Protein AF-A0A428NM45-F1 (afdb_monomer)

pLDDT: mean 71.07, std 20.26, range [36.53, 96.38]

Nearest PDB structures (foldseek):
  7xe0-assembly1_I  TM=2.766E-01  e=4.856E+00  Triticum monococcum

InterPro domains:
  IPR046529 Domain of unknown function DUF6594 [PF20237] (12-110)

Secondary structure (DSSP, 8-state):
----------SHHHHHHHHHH-TTTTS-SS---HHHHHHHHHHHHHHHHHHHHHHHHHHHHHHT---HHHHHHTT-HHHHHHHTT-TTSHHHHHHHHHHHHHHHHHHHHHHHHHHHHTTTTTTTS----S---HHHHHHHHHHS-------S----

Organism: NCBI:txid1325734

Sequence (156 aa):
MDTENGRDGTGFPALAKRIAINPDYEAFIFRKFDRLSARNLLHLESRLTYLEWKLDQADAQASNAQDNETLRSLRTWEAFEENAKDATRTEYTRMKIAEEIRETLKDYRLAEKRLDESNHRDLVAVRRPADTDLLSRFLQDCWIFKVQFTQAASPT

Mean predicted aligned error: 15.87 Å

Structure (mmCIF, N/CA/C/O backbone):
data_AF-A0A428NM45-F1
#
_entry.id   AF-A0A428NM45-F1
#
loop_
_atom_site.group_PDB
_atom_site.id
_atom_site.type_symbol
_atom_site.label_atom_id
_atom_site.label_alt_id
_atom_site.label_comp_id
_atom_site.label_asym_id
_atom_site.label_entity_id
_atom_site.label_seq_id
_atom_site.pdbx_PDB_ins_code
_atom_site.Cartn_x
_atom_site.Cartn_y
_atom_site.Cartn_z
_atom_site.occupancy
_atom_site.B_iso_or_equiv
_atom_site.auth_seq_id
_atom_site.auth_comp_id
_atom_site.auth_asym_id
_atom_site.auth_atom_id
_atom_site.pdbx_PDB_model_num
ATOM 1 N N . MET A 1 1 ? 59.566 16.649 -18.531 1.00 42.41 1 MET A N 1
ATOM 2 C CA . MET A 1 1 ? 58.511 17.171 -17.636 1.00 42.41 1 MET A CA 1
ATOM 3 C C . MET A 1 1 ? 57.235 16.799 -18.343 1.00 42.41 1 MET A C 1
ATOM 5 O O . MET A 1 1 ? 56.734 17.598 -19.116 1.00 42.41 1 MET A O 1
ATOM 9 N N . ASP A 1 2 ? 56.811 15.552 -18.172 1.00 38.81 2 ASP A N 1
ATOM 10 C CA . ASP A 1 2 ? 55.642 15.014 -18.855 1.00 38.81 2 ASP A CA 1
ATOM 11 C C . ASP A 1 2 ? 54.704 14.486 -17.785 1.00 38.81 2 ASP A C 1
ATOM 13 O O . ASP A 1 2 ? 55.086 13.752 -16.873 1.00 38.81 2 ASP A O 1
ATOM 17 N N . THR A 1 3 ? 53.514 15.048 -17.859 1.00 45.41 3 THR A N 1
ATOM 18 C CA . THR A 1 3 ? 52.465 15.113 -16.861 1.00 45.41 3 THR A CA 1
ATOM 19 C C . THR A 1 3 ? 51.890 13.743 -16.535 1.00 45.41 3 THR A C 1
ATOM 21 O O . THR A 1 3 ? 51.670 12.919 -17.419 1.00 45.41 3 THR A O 1
ATOM 24 N N . GLU A 1 4 ? 51.636 13.553 -15.242 1.00 42.91 4 GLU A N 1
ATOM 25 C CA . GLU A 1 4 ? 50.765 12.564 -14.609 1.00 42.91 4 GLU A CA 1
ATOM 26 C C . GLU A 1 4 ? 49.848 11.792 -15.573 1.00 42.91 4 GLU A C 1
ATOM 28 O O . GLU A 1 4 ? 48.823 12.290 -16.039 1.00 42.91 4 GLU A O 1
ATOM 33 N N . ASN A 1 5 ? 50.186 10.522 -15.805 1.00 43.16 5 ASN A N 1
ATOM 34 C CA . ASN A 1 5 ? 49.302 9.536 -16.417 1.00 43.16 5 ASN A CA 1
ATOM 35 C C . ASN A 1 5 ? 48.226 9.121 -15.392 1.00 43.16 5 ASN A C 1
ATOM 37 O O . ASN A 1 5 ? 48.291 8.065 -14.754 1.00 43.16 5 ASN A O 1
ATOM 41 N N . GLY A 1 6 ? 47.287 10.030 -15.136 1.00 43.50 6 GLY A N 1
ATOM 42 C CA . GLY A 1 6 ? 46.196 9.858 -14.188 1.00 43.50 6 GLY A CA 1
ATOM 43 C C . GLY A 1 6 ? 45.110 8.941 -14.741 1.00 43.50 6 GLY A C 1
ATOM 44 O O . GLY A 1 6 ? 44.164 9.429 -15.338 1.00 43.50 6 GLY A O 1
ATOM 45 N N . ARG A 1 7 ? 45.247 7.628 -14.503 1.00 51.06 7 ARG A N 1
ATOM 46 C CA . ARG A 1 7 ? 44.179 6.600 -14.508 1.00 51.06 7 ARG A CA 1
ATOM 47 C C . ARG A 1 7 ? 43.004 6.909 -15.447 1.00 51.06 7 ARG A C 1
ATOM 49 O O . ARG A 1 7 ? 41.942 7.343 -14.996 1.00 51.06 7 ARG A O 1
ATOM 56 N N . ASP A 1 8 ? 43.182 6.609 -16.730 1.00 52.69 8 ASP A N 1
ATOM 57 C CA . ASP A 1 8 ? 42.090 6.621 -17.699 1.00 52.69 8 ASP A CA 1
ATOM 58 C C . ASP A 1 8 ? 40.915 5.779 -17.184 1.00 52.69 8 ASP A C 1
ATOM 60 O O . ASP A 1 8 ? 41.037 4.593 -16.863 1.00 52.69 8 ASP A O 1
ATOM 64 N N . GLY A 1 9 ? 39.784 6.464 -17.018 1.00 58.28 9 GLY A N 1
ATOM 65 C CA . GLY A 1 9 ? 38.624 6.003 -16.275 1.00 58.28 9 GLY A CA 1
ATOM 66 C C . GLY A 1 9 ? 38.107 4.642 -16.735 1.00 58.28 9 GLY A C 1
ATOM 67 O O . GLY A 1 9 ? 37.776 4.429 -17.900 1.00 58.28 9 GLY A O 1
ATOM 68 N N . THR A 1 10 ? 37.952 3.739 -15.774 1.00 61.50 10 THR A N 1
ATOM 69 C CA . THR A 1 10 ? 37.249 2.466 -15.938 1.00 61.50 10 THR A CA 1
ATOM 70 C C . THR A 1 10 ? 35.994 2.464 -15.060 1.00 61.50 10 THR A C 1
ATOM 72 O O . THR A 1 10 ? 35.882 3.229 -14.100 1.00 61.50 10 THR A O 1
ATOM 75 N N . GLY A 1 11 ? 35.005 1.640 -15.409 1.00 66.50 11 GLY A N 1
ATOM 76 C CA . GLY A 1 11 ? 33.749 1.527 -14.660 1.00 66.50 11 GLY A CA 1
ATOM 77 C C . GLY A 1 11 ? 32.700 2.598 -14.991 1.00 66.50 11 GLY A C 1
ATOM 78 O O . GLY A 1 11 ? 32.741 3.249 -16.038 1.00 66.50 11 GLY A O 1
ATOM 79 N N . PHE A 1 12 ? 31.722 2.750 -14.094 1.00 62.25 12 PHE A N 1
ATOM 80 C CA . PHE A 1 12 ? 30.535 3.589 -14.308 1.00 62.25 12 PHE A CA 1
ATOM 81 C C . PHE A 1 12 ? 30.828 5.057 -14.684 1.00 62.25 12 PHE A C 1
ATOM 83 O O . PHE A 1 12 ? 30.154 5.550 -15.588 1.00 62.25 12 PHE A O 1
ATOM 90 N N . PRO A 1 13 ? 31.827 5.760 -14.102 1.00 77.69 13 PRO A N 1
ATOM 91 C CA . PRO A 1 13 ? 32.098 7.160 -14.450 1.00 77.69 13 PRO A CA 1
ATOM 92 C C . PRO A 1 13 ? 32.554 7.365 -15.903 1.00 77.69 13 PRO A C 1
ATOM 94 O O . PRO A 1 13 ? 32.124 8.307 -16.568 1.00 77.69 13 PRO A O 1
ATOM 97 N N . ALA A 1 14 ? 33.388 6.465 -16.431 1.00 72.31 14 ALA A N 1
ATOM 98 C CA . ALA A 1 14 ? 33.853 6.540 -17.815 1.00 72.31 14 ALA A CA 1
ATOM 99 C C . ALA A 1 14 ? 32.749 6.186 -18.819 1.00 72.31 14 ALA A C 1
ATOM 101 O O . ALA A 1 14 ? 32.638 6.817 -19.871 1.00 72.31 14 ALA A O 1
ATOM 102 N N . LEU A 1 15 ? 31.894 5.218 -18.475 1.00 67.38 15 LEU A N 1
ATOM 103 C CA . LEU A 1 15 ? 30.720 4.870 -19.273 1.00 67.38 15 LEU A CA 1
ATOM 104 C C . LEU A 1 15 ? 29.700 6.020 -19.306 1.00 67.38 15 LEU A C 1
ATOM 106 O O . LEU A 1 15 ? 29.235 6.377 -20.385 1.00 67.38 15 LEU A O 1
ATOM 110 N N . ALA A 1 16 ? 29.415 6.651 -18.162 1.00 72.19 16 ALA A N 1
ATOM 111 C CA . ALA A 1 16 ? 28.518 7.805 -18.073 1.00 72.19 16 ALA A CA 1
ATOM 112 C C . ALA A 1 16 ? 29.015 8.983 -18.926 1.00 72.19 16 ALA A C 1
ATOM 114 O O . ALA A 1 16 ? 28.245 9.561 -19.691 1.00 72.19 16 ALA A O 1
ATOM 115 N N . LYS A 1 17 ? 30.322 9.280 -18.873 1.00 73.62 17 LYS A N 1
ATOM 116 C CA . LYS A 1 17 ? 30.950 10.300 -19.726 1.00 73.62 17 LYS A CA 1
ATOM 117 C C . LYS A 1 17 ? 30.784 9.981 -21.217 1.00 73.62 17 LYS A C 1
ATOM 119 O O . LYS A 1 17 ? 30.507 10.881 -21.998 1.00 73.62 17 LYS A O 1
ATOM 124 N N . ARG A 1 18 ? 30.909 8.712 -21.625 1.00 65.44 18 ARG A N 1
ATOM 125 C CA . ARG A 1 18 ? 30.710 8.293 -23.028 1.00 65.44 18 ARG A CA 1
ATOM 126 C C . ARG A 1 18 ? 29.255 8.399 -23.489 1.00 65.44 18 ARG A C 1
ATOM 128 O O . ARG A 1 18 ? 29.039 8.776 -24.637 1.00 65.44 18 ARG A O 1
ATOM 135 N N . ILE A 1 19 ? 28.292 8.106 -22.613 1.00 65.81 19 ILE A N 1
ATOM 136 C CA . ILE A 1 19 ? 26.854 8.277 -22.885 1.00 65.81 19 ILE A CA 1
ATOM 137 C C . ILE A 1 19 ? 26.514 9.766 -23.048 1.00 65.81 19 ILE A C 1
ATOM 139 O O . ILE A 1 19 ? 25.798 10.130 -23.970 1.00 65.81 19 ILE A O 1
ATOM 143 N N . ALA A 1 20 ? 27.082 10.638 -22.209 1.00 69.12 20 ALA A N 1
ATOM 144 C CA . ALA A 1 20 ? 26.811 12.077 -22.238 1.00 69.12 20 ALA A CA 1
ATOM 145 C C . ALA A 1 20 ? 27.402 12.823 -23.456 1.00 69.12 20 ALA A C 1
ATOM 147 O O . ALA A 1 20 ? 26.916 13.895 -23.800 1.00 69.12 20 ALA A O 1
ATOM 148 N N . ILE A 1 21 ? 28.454 12.292 -24.096 1.00 65.31 21 ILE A N 1
ATOM 149 C CA . ILE A 1 21 ? 29.163 12.957 -25.213 1.00 65.31 21 ILE A CA 1
ATOM 150 C C . ILE A 1 21 ? 28.428 12.821 -26.558 1.00 65.31 21 ILE A C 1
ATOM 152 O O . ILE A 1 21 ? 28.657 13.622 -27.458 1.00 65.31 21 ILE A O 1
ATOM 156 N N . ASN A 1 22 ? 27.541 11.839 -26.707 1.00 54.66 22 ASN A N 1
ATOM 157 C CA . ASN A 1 22 ? 26.812 11.595 -27.951 1.00 54.66 22 ASN A CA 1
ATOM 158 C C . ASN A 1 22 ? 25.302 11.616 -27.663 1.00 54.66 22 ASN A C 1
ATOM 160 O O . ASN A 1 22 ? 24.751 10.586 -27.269 1.00 54.66 22 ASN A O 1
ATOM 164 N N . PRO A 1 23 ? 24.633 12.769 -27.839 1.00 52.12 23 PRO A N 1
ATOM 165 C CA . PRO A 1 23 ? 23.200 12.907 -27.570 1.00 52.12 23 PRO A CA 1
ATOM 166 C C . PRO A 1 23 ? 22.315 12.027 -28.471 1.00 52.12 23 PRO A C 1
ATOM 168 O O . PRO A 1 23 ? 21.175 11.762 -28.111 1.00 52.12 23 PRO A O 1
ATOM 171 N N . ASP A 1 24 ? 22.855 11.489 -29.571 1.00 54.00 24 ASP A N 1
ATOM 172 C CA . ASP A 1 24 ? 22.133 10.612 -30.504 1.00 54.00 24 ASP A CA 1
ATOM 173 C C . ASP A 1 24 ? 22.056 9.132 -30.054 1.00 54.00 24 ASP A C 1
ATOM 175 O O . ASP A 1 24 ? 21.473 8.298 -30.749 1.00 54.00 24 ASP A O 1
ATOM 179 N N . TYR A 1 25 ? 22.576 8.770 -28.868 1.00 46.50 25 TYR A N 1
ATOM 180 C CA . TYR A 1 25 ? 22.287 7.472 -28.225 1.00 46.50 25 TYR A CA 1
ATOM 181 C C . TYR A 1 25 ? 20.926 7.460 -27.505 1.00 46.50 25 TYR A C 1
ATOM 183 O O . TYR A 1 25 ? 20.787 6.888 -26.423 1.00 46.50 25 TYR A O 1
ATOM 191 N N . GLU A 1 26 ? 19.879 7.998 -28.134 1.00 47.09 26 GLU A N 1
ATOM 192 C CA . GLU A 1 26 ? 18.501 7.625 -27.780 1.00 47.09 26 GLU A CA 1
ATOM 193 C C . GLU A 1 26 ? 18.253 6.112 -27.981 1.00 47.09 26 GLU A C 1
ATOM 195 O O . GLU A 1 26 ? 17.310 5.540 -27.438 1.00 47.09 26 GLU A O 1
ATOM 200 N N . ALA A 1 27 ? 19.141 5.414 -28.700 1.00 47.91 27 ALA A N 1
ATOM 201 C CA . ALA A 1 27 ? 19.151 3.962 -28.830 1.00 47.91 27 ALA A CA 1
ATOM 202 C C . ALA A 1 27 ? 19.738 3.265 -27.581 1.00 47.91 27 ALA A C 1
ATOM 204 O O . ALA A 1 27 ? 20.865 2.773 -27.580 1.00 47.91 27 ALA A O 1
ATOM 205 N N . PHE A 1 28 ? 18.941 3.234 -26.511 1.00 53.34 28 PHE A N 1
ATOM 206 C CA . PHE A 1 28 ? 18.814 2.144 -25.533 1.00 53.34 28 PHE A CA 1
ATOM 207 C C . PHE A 1 28 ? 20.037 1.212 -25.347 1.00 53.34 28 PHE A C 1
ATOM 209 O O . PHE A 1 28 ? 20.050 0.075 -25.814 1.00 53.34 28 PHE A O 1
ATOM 216 N N . ILE A 1 29 ? 21.018 1.622 -24.531 1.00 51.56 29 ILE A N 1
ATOM 217 C CA . ILE A 1 29 ? 21.977 0.675 -23.907 1.00 51.56 29 ILE A CA 1
ATOM 218 C C . ILE A 1 29 ? 21.290 -0.130 -22.780 1.00 51.56 29 ILE A C 1
ATOM 220 O O . ILE A 1 29 ? 21.833 -1.091 -22.234 1.00 51.56 29 ILE A O 1
ATOM 224 N N . PHE A 1 30 ? 20.057 0.227 -22.427 1.00 54.62 30 PHE A N 1
ATOM 225 C CA . PHE A 1 30 ? 19.271 -0.505 -21.450 1.00 54.62 30 PHE A CA 1
ATOM 226 C C . PHE A 1 30 ? 18.515 -1.636 -22.138 1.00 54.62 30 PHE A C 1
ATOM 228 O O . PHE A 1 30 ? 17.630 -1.410 -22.960 1.00 54.62 30 PHE A O 1
ATOM 235 N N . ARG A 1 31 ? 18.854 -2.876 -21.772 1.00 58.25 31 ARG A N 1
ATOM 236 C CA . ARG A 1 31 ? 18.063 -4.056 -22.124 1.00 58.25 31 ARG A CA 1
ATOM 237 C C . ARG A 1 31 ? 16.606 -3.811 -21.722 1.00 58.25 31 ARG A C 1
ATOM 239 O O . ARG A 1 31 ? 16.329 -3.576 -20.547 1.00 58.25 31 ARG A O 1
ATOM 246 N N . LYS A 1 32 ? 15.684 -3.917 -22.682 1.00 60.41 32 LYS A N 1
ATOM 247 C CA . LYS A 1 32 ? 14.239 -3.948 -22.429 1.00 60.41 32 LYS A CA 1
ATOM 248 C C . LYS A 1 32 ? 13.959 -5.247 -21.666 1.00 60.41 32 LYS A C 1
ATOM 250 O O . LYS A 1 32 ? 13.928 -6.340 -22.230 1.00 60.41 32 LYS A O 1
ATOM 255 N N . PHE A 1 33 ? 13.947 -5.183 -20.337 1.00 70.31 33 PHE A N 1
ATOM 256 C CA . PHE A 1 33 ? 13.759 -6.355 -19.484 1.00 70.31 33 PHE A CA 1
ATOM 257 C C . PHE A 1 33 ? 12.277 -6.764 -19.439 1.00 70.31 33 PHE A C 1
ATOM 259 O O . PHE A 1 33 ? 11.743 -6.976 -18.360 1.00 70.31 33 PHE A O 1
ATOM 266 N N . ASP A 1 34 ? 11.613 -6.906 -20.590 1.00 71.69 34 ASP A N 1
ATOM 267 C CA . ASP A 1 34 ? 10.150 -7.044 -20.712 1.00 71.69 34 ASP A CA 1
ATOM 268 C C . ASP A 1 34 ? 9.556 -8.092 -19.778 1.00 71.69 34 ASP A C 1
ATOM 270 O O . ASP A 1 34 ? 8.632 -7.822 -19.014 1.00 71.69 34 ASP A O 1
ATOM 274 N N . ARG A 1 35 ? 10.161 -9.282 -19.760 1.00 74.94 35 ARG A N 1
ATOM 275 C CA . ARG A 1 35 ? 9.747 -10.367 -18.867 1.00 74.94 35 ARG A CA 1
ATOM 276 C C . ARG A 1 35 ? 9.893 -10.004 -17.384 1.00 74.94 35 ARG A C 1
ATOM 278 O O . ARG A 1 35 ? 9.060 -10.418 -16.582 1.00 74.94 35 ARG A O 1
ATOM 285 N N . LEU A 1 36 ? 10.952 -9.290 -16.996 1.00 79.25 36 LEU A N 1
ATOM 286 C CA . LEU A 1 36 ? 11.134 -8.859 -15.604 1.00 79.25 36 LEU A CA 1
ATOM 287 C C . LEU A 1 36 ? 10.207 -7.695 -15.259 1.00 79.25 36 LEU A C 1
ATOM 289 O O . LEU A 1 36 ? 9.682 -7.683 -14.154 1.00 79.25 36 LEU A O 1
ATOM 293 N N . SER A 1 37 ? 9.969 -6.769 -16.185 1.00 78.31 37 SER A N 1
ATOM 294 C CA . SER A 1 37 ? 9.033 -5.660 -16.003 1.00 78.31 37 SER A CA 1
ATOM 295 C C . SER A 1 37 ? 7.601 -6.166 -15.825 1.00 78.31 37 SER A C 1
ATOM 297 O O . SER A 1 37 ? 6.939 -5.775 -14.870 1.00 78.31 37 SER A O 1
ATOM 299 N N . ALA A 1 38 ? 7.156 -7.114 -16.658 1.00 78.19 38 ALA A N 1
ATOM 300 C CA . ALA A 1 38 ? 5.861 -7.776 -16.500 1.00 78.19 38 ALA A CA 1
ATOM 301 C C . ALA A 1 38 ? 5.768 -8.538 -15.169 1.00 78.19 38 ALA A C 1
ATOM 303 O O . ALA A 1 38 ? 4.780 -8.428 -14.452 1.00 78.19 38 ALA A O 1
ATOM 304 N N . ARG A 1 39 ? 6.826 -9.266 -14.781 1.00 82.75 39 ARG A N 1
ATOM 305 C CA . ARG A 1 39 ? 6.868 -9.944 -13.476 1.00 82.75 39 ARG A CA 1
ATOM 306 C C . ARG A 1 39 ? 6.816 -8.956 -12.308 1.00 82.75 39 ARG A C 1
ATOM 308 O O . ARG A 1 39 ? 6.181 -9.250 -11.304 1.00 82.75 39 ARG A O 1
ATOM 315 N N . ASN A 1 40 ? 7.483 -7.811 -12.427 1.00 85.62 40 ASN A N 1
ATOM 316 C CA . ASN A 1 40 ? 7.435 -6.753 -11.426 1.00 85.62 40 ASN A CA 1
ATOM 317 C C . ASN A 1 40 ? 6.020 -6.178 -11.297 1.00 85.62 40 ASN A C 1
ATOM 319 O O . ASN A 1 40 ? 5.553 -5.991 -10.181 1.00 85.62 40 ASN A O 1
ATOM 323 N N . LEU A 1 41 ? 5.328 -5.966 -12.420 1.00 87.62 41 LEU A N 1
ATOM 324 C CA . LEU A 1 41 ? 3.935 -5.521 -12.428 1.00 87.62 41 LEU A CA 1
ATOM 325 C C . LEU A 1 41 ? 3.030 -6.513 -11.680 1.00 87.62 41 LEU A C 1
ATOM 327 O O . LEU A 1 41 ? 2.350 -6.117 -10.743 1.00 87.62 41 LEU 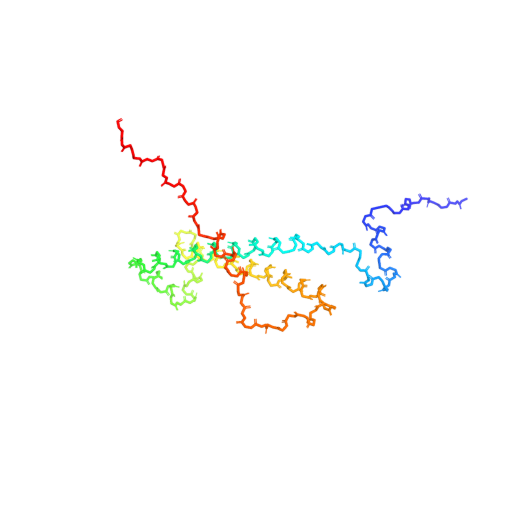A O 1
ATOM 331 N N . LEU A 1 42 ? 3.112 -7.806 -12.010 1.00 83.88 42 LEU A N 1
ATOM 332 C CA . LEU A 1 42 ? 2.327 -8.856 -11.346 1.00 83.88 42 LEU A CA 1
ATOM 333 C C . LEU A 1 42 ? 2.596 -8.928 -9.835 1.00 83.88 42 LEU A C 1
ATOM 335 O O . LEU A 1 42 ? 1.685 -9.161 -9.043 1.00 83.88 42 LEU A O 1
ATOM 339 N N . HIS A 1 43 ? 3.845 -8.714 -9.416 1.00 87.94 43 HIS A N 1
ATOM 340 C CA . HIS A 1 43 ? 4.192 -8.656 -7.994 1.00 87.94 43 HIS A CA 1
ATOM 341 C C . HIS A 1 43 ? 3.585 -7.439 -7.298 1.00 87.94 43 HIS A C 1
ATOM 343 O O . HIS A 1 43 ? 3.118 -7.558 -6.167 1.00 87.94 43 HIS A O 1
ATOM 349 N N . LEU A 1 44 ? 3.584 -6.279 -7.961 1.00 87.62 44 LEU A N 1
ATOM 350 C CA . LEU A 1 44 ? 2.954 -5.066 -7.444 1.00 87.62 44 LEU A CA 1
ATOM 351 C C . LEU A 1 44 ? 1.434 -5.233 -7.349 1.00 87.62 44 LEU A C 1
ATOM 353 O O . LEU A 1 44 ? 0.871 -4.891 -6.315 1.00 87.62 44 LEU A O 1
ATOM 357 N N . GLU A 1 45 ? 0.788 -5.833 -8.350 1.00 88.12 45 GLU A N 1
ATOM 358 C CA . GLU A 1 45 ? -0.648 -6.152 -8.324 1.00 88.12 45 GLU A CA 1
ATOM 359 C C . GLU A 1 45 ? -0.983 -7.118 -7.188 1.00 88.12 45 GLU A C 1
ATOM 361 O O . GLU A 1 45 ? -1.828 -6.816 -6.351 1.00 88.12 45 GLU A O 1
ATOM 366 N N . SER A 1 46 ? -0.250 -8.230 -7.072 1.00 89.81 46 SER A N 1
ATOM 367 C CA . SER A 1 46 ? -0.427 -9.172 -5.962 1.00 89.81 46 SER A CA 1
ATOM 368 C C . SER A 1 46 ? -0.246 -8.509 -4.600 1.00 89.81 46 SER A C 1
ATOM 370 O O . SER A 1 46 ? -0.945 -8.870 -3.650 1.00 89.81 46 SER A O 1
ATOM 372 N N . ARG A 1 47 ? 0.700 -7.573 -4.478 1.00 92.44 47 ARG A N 1
ATOM 373 C CA . ARG A 1 47 ? 0.916 -6.831 -3.237 1.00 92.44 47 ARG A CA 1
ATOM 374 C C . ARG A 1 47 ? -0.240 -5.876 -2.954 1.00 92.44 47 ARG A C 1
ATOM 376 O O . ARG A 1 47 ? -0.676 -5.825 -1.809 1.00 92.44 47 ARG A O 1
ATOM 383 N N . LEU A 1 48 ? -0.732 -5.151 -3.959 1.00 91.69 48 LEU A N 1
ATOM 384 C CA . LEU A 1 48 ? -1.884 -4.258 -3.821 1.00 91.69 48 LEU A CA 1
ATOM 385 C C . LEU A 1 48 ? -3.117 -5.032 -3.365 1.00 91.69 48 LEU A C 1
ATOM 387 O O . LEU A 1 48 ? -3.668 -4.687 -2.329 1.00 91.69 48 LEU A O 1
ATOM 391 N N . THR A 1 49 ? -3.457 -6.140 -4.025 1.00 91.69 49 THR A N 1
ATOM 392 C CA . THR A 1 49 ? -4.594 -6.991 -3.635 1.00 91.69 49 THR A CA 1
ATOM 393 C C . THR A 1 49 ? -4.472 -7.502 -2.198 1.00 91.69 49 THR A C 1
ATOM 395 O O . THR A 1 49 ? -5.448 -7.538 -1.452 1.00 91.69 49 THR A O 1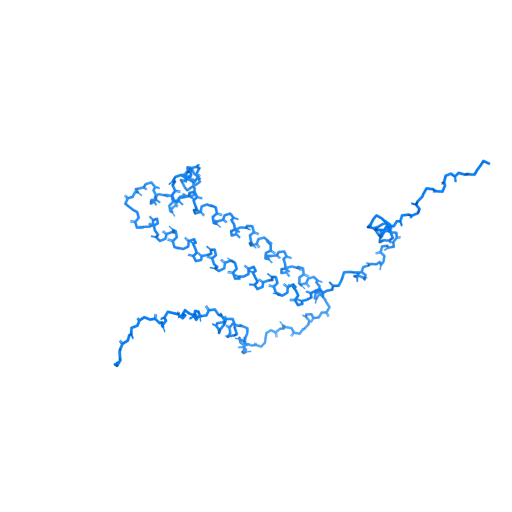
ATOM 398 N N . TYR A 1 50 ? -3.265 -7.886 -1.771 1.00 92.19 50 TYR A N 1
ATOM 399 C CA . TYR A 1 50 ? -3.033 -8.306 -0.389 1.00 92.19 50 TYR A CA 1
ATOM 400 C C . TYR A 1 50 ? -3.220 -7.157 0.615 1.00 92.19 50 TYR A C 1
ATOM 402 O O . TYR A 1 50 ? -3.816 -7.356 1.675 1.00 92.19 50 TYR A O 1
ATOM 410 N N . LEU A 1 51 ? -2.709 -5.963 0.303 1.00 91.94 51 LEU A N 1
ATOM 411 C CA . LEU A 1 51 ? -2.851 -4.788 1.162 1.00 91.94 51 LEU A CA 1
ATOM 412 C C . LEU A 1 51 ? -4.301 -4.292 1.222 1.00 91.94 51 LEU A C 1
ATOM 414 O O . LEU A 1 51 ? -4.751 -3.931 2.305 1.00 91.94 51 LEU A O 1
ATOM 418 N N . GLU A 1 52 ? -5.024 -4.327 0.103 1.00 90.44 52 GLU A N 1
ATOM 419 C CA . GLU A 1 52 ? -6.461 -4.041 0.019 1.00 90.44 52 GLU A CA 1
ATOM 420 C C . GLU A 1 52 ? -7.245 -4.974 0.939 1.00 90.44 52 GLU A C 1
ATOM 422 O O . GLU A 1 52 ? -7.903 -4.506 1.862 1.00 90.44 52 GLU A O 1
ATOM 427 N N . TRP A 1 53 ? -7.064 -6.292 0.795 1.00 93.88 53 TRP A N 1
ATOM 428 C CA . TRP A 1 53 ? -7.692 -7.267 1.689 1.00 93.88 53 TRP A CA 1
ATOM 429 C C . TRP A 1 53 ? -7.371 -6.991 3.164 1.00 93.88 53 TRP A C 1
ATOM 431 O O . TRP A 1 53 ? -8.244 -7.068 4.027 1.00 93.88 53 TRP A O 1
ATOM 441 N N . LYS A 1 54 ? -6.115 -6.654 3.476 1.00 92.44 54 LYS A N 1
ATOM 442 C CA . LYS A 1 54 ? -5.695 -6.362 4.850 1.00 92.44 54 LYS A CA 1
ATOM 443 C C . LYS A 1 54 ? -6.367 -5.097 5.396 1.00 92.44 54 LYS A C 1
ATOM 445 O O . LYS A 1 54 ? -6.725 -5.074 6.574 1.00 92.44 54 LYS A O 1
ATOM 450 N N . LEU A 1 55 ? -6.523 -4.065 4.567 1.00 92.12 55 LEU A N 1
ATOM 451 C CA . LEU A 1 55 ? -7.223 -2.837 4.935 1.00 92.12 55 LEU A CA 1
ATOM 452 C C . LEU A 1 55 ? -8.714 -3.109 5.155 1.00 92.12 55 LEU A C 1
ATOM 454 O O . LEU A 1 55 ? -9.234 -2.729 6.199 1.00 92.12 55 LEU A O 1
ATOM 458 N N . ASP A 1 56 ? -9.355 -3.863 4.261 1.00 90.81 56 ASP A N 1
ATOM 459 C CA . ASP A 1 56 ? -10.768 -4.246 4.377 1.00 90.81 56 ASP A CA 1
ATOM 460 C C . ASP A 1 56 ? -11.048 -5.008 5.679 1.00 90.81 56 ASP A C 1
ATOM 462 O O . ASP A 1 56 ? -12.040 -4.756 6.365 1.00 90.81 56 ASP A O 1
ATOM 466 N N . GLN A 1 57 ? -10.155 -5.925 6.068 1.00 90.88 57 GLN A N 1
ATOM 467 C CA . GLN A 1 57 ? -10.266 -6.637 7.344 1.00 90.88 57 GLN A CA 1
ATOM 468 C C . GLN A 1 57 ? -10.151 -5.689 8.542 1.00 90.88 57 GLN A C 1
ATOM 470 O O . GLN A 1 57 ? -10.915 -5.811 9.501 1.00 90.88 57 GLN A O 1
ATOM 475 N N . ALA A 1 58 ? -9.214 -4.739 8.501 1.00 88.81 58 ALA A N 1
ATOM 476 C CA . ALA A 1 58 ? -9.038 -3.763 9.572 1.00 88.81 58 ALA A CA 1
ATOM 477 C C . ALA A 1 58 ? -10.234 -2.796 9.672 1.00 88.81 58 ALA A C 1
ATOM 479 O O . ALA A 1 58 ? -10.665 -2.458 10.776 1.00 88.81 58 ALA A O 1
ATOM 480 N N . ASP A 1 59 ? -10.812 -2.404 8.539 1.00 89.50 59 ASP A N 1
ATOM 481 C CA . ASP A 1 59 ? -12.016 -1.574 8.467 1.00 89.50 59 ASP A CA 1
ATOM 482 C C . ASP A 1 59 ? -13.246 -2.323 9.000 1.00 89.50 59 ASP A C 1
ATOM 484 O O . ASP A 1 59 ? -14.021 -1.771 9.785 1.00 89.50 59 ASP A O 1
ATOM 488 N N . ALA A 1 60 ? -13.393 -3.607 8.661 1.00 89.19 60 ALA A N 1
ATOM 489 C CA . ALA A 1 60 ? -14.453 -4.457 9.197 1.00 89.19 60 ALA A CA 1
ATOM 490 C C . ALA A 1 60 ? -14.334 -4.633 10.721 1.00 89.19 60 ALA A C 1
ATOM 492 O O . ALA A 1 60 ? -15.336 -4.587 11.437 1.00 89.19 60 ALA A O 1
ATOM 493 N N . GLN A 1 61 ? -13.115 -4.798 11.242 1.00 88.12 61 GLN A N 1
ATOM 494 C CA . GLN A 1 61 ? -12.868 -4.854 12.685 1.00 88.12 61 GLN A CA 1
ATOM 495 C C . GLN A 1 61 ? -13.242 -3.539 13.375 1.00 88.12 61 GLN A C 1
ATOM 497 O O . GLN A 1 61 ? -13.948 -3.563 14.383 1.00 88.12 61 GLN A O 1
ATOM 502 N N . ALA A 1 62 ? -12.837 -2.401 12.808 1.00 87.19 62 ALA A N 1
ATOM 503 C CA . ALA A 1 62 ? -13.183 -1.082 13.329 1.00 87.19 62 ALA A CA 1
ATOM 504 C C . ALA A 1 62 ? -14.699 -0.821 13.294 1.00 87.19 62 ALA A C 1
ATOM 506 O O . ALA A 1 62 ? -15.244 -0.251 14.235 1.00 87.19 62 ALA A O 1
ATOM 507 N N . SER A 1 63 ? -15.410 -1.287 12.262 1.00 85.69 63 SER A N 1
ATOM 508 C CA . SER A 1 63 ? -16.872 -1.146 12.176 1.00 85.69 63 SER A CA 1
ATOM 509 C C . SER A 1 63 ? -17.619 -1.945 13.245 1.00 85.69 63 SER A C 1
ATOM 511 O O . SER A 1 63 ? -18.747 -1.592 13.586 1.00 85.69 63 SER A O 1
ATOM 513 N N . ASN A 1 64 ? -17.019 -3.021 13.755 1.00 87.38 64 ASN A N 1
ATOM 514 C CA . ASN A 1 64 ? -17.580 -3.826 14.838 1.00 87.38 64 ASN A CA 1
ATOM 515 C C . ASN A 1 64 ? -17.174 -3.313 16.230 1.00 87.38 64 ASN A C 1
ATOM 517 O O . ASN A 1 64 ? -17.623 -3.861 17.239 1.00 87.38 64 ASN A O 1
ATOM 521 N N . ALA A 1 65 ? -16.327 -2.281 16.309 1.00 85.12 65 ALA A N 1
ATOM 522 C CA . ALA A 1 65 ? -15.929 -1.693 17.576 1.00 85.12 65 ALA A CA 1
ATOM 523 C C . ALA A 1 65 ? -17.109 -0.950 18.221 1.00 85.12 65 ALA A C 1
ATOM 525 O O . ALA A 1 65 ? -17.864 -0.236 17.563 1.00 85.12 65 ALA A O 1
ATOM 526 N N . GLN A 1 66 ? -17.243 -1.086 19.541 1.00 84.31 66 GLN A N 1
ATOM 527 C CA . GLN A 1 66 ? -18.207 -0.306 20.328 1.00 84.31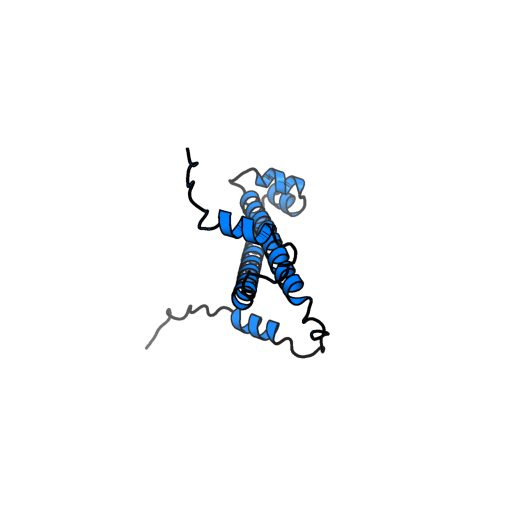 66 GLN A CA 1
ATOM 528 C C . GLN A 1 66 ? -17.688 1.102 20.671 1.00 84.31 66 GLN A C 1
ATOM 530 O O . GLN A 1 66 ? -18.419 1.903 21.251 1.00 84.31 66 GLN A O 1
ATOM 535 N N . ASP A 1 67 ? -16.431 1.405 20.334 1.00 88.69 67 ASP A N 1
ATOM 536 C CA . ASP A 1 67 ? -15.814 2.701 20.598 1.00 88.69 67 ASP A CA 1
ATOM 537 C C . ASP A 1 67 ? -16.322 3.765 19.615 1.00 88.69 67 ASP A C 1
ATOM 539 O O . ASP A 1 67 ? -16.069 3.704 18.410 1.00 88.69 67 ASP A O 1
ATOM 543 N N . ASN A 1 68 ? -17.015 4.775 20.147 1.00 87.50 68 ASN A N 1
ATOM 544 C CA . ASN A 1 68 ? -17.533 5.898 19.368 1.00 87.50 68 ASN A CA 1
ATOM 545 C C . ASN A 1 68 ? -16.427 6.660 18.633 1.00 87.50 68 ASN A C 1
ATOM 547 O O . ASN A 1 68 ? 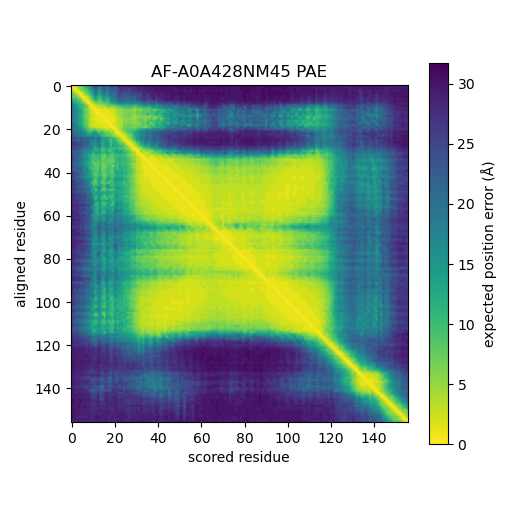-16.672 7.175 17.542 1.00 87.50 68 ASN A O 1
ATOM 551 N N . GLU A 1 69 ? -15.222 6.735 19.201 1.00 88.12 69 GLU A N 1
ATOM 552 C CA . GLU A 1 69 ? -14.123 7.466 18.576 1.00 88.12 69 GLU A CA 1
ATOM 553 C C . GLU A 1 69 ? -13.547 6.688 17.380 1.00 88.12 69 GLU A C 1
ATOM 555 O O . GLU A 1 69 ? -13.268 7.280 16.336 1.00 88.12 69 GLU A O 1
ATOM 560 N N . THR A 1 70 ? -13.496 5.356 17.454 1.00 87.19 70 THR A N 1
ATOM 561 C CA . THR A 1 70 ? -13.189 4.507 16.292 1.00 87.19 70 THR A CA 1
ATOM 562 C C . THR A 1 70 ? -14.290 4.536 15.232 1.00 87.19 70 THR A C 1
ATOM 564 O O . THR A 1 70 ? -14.013 4.601 14.035 1.00 87.19 70 THR A O 1
ATOM 567 N N . LEU A 1 71 ? -15.562 4.595 15.626 1.00 87.12 71 LEU A N 1
ATOM 568 C CA . LEU A 1 71 ? -16.652 4.772 14.660 1.00 87.12 71 LEU A CA 1
ATOM 569 C C . LEU A 1 71 ? -16.618 6.149 13.979 1.00 87.12 71 LEU A C 1
ATOM 571 O O . LEU A 1 71 ? -17.004 6.283 12.814 1.00 87.12 71 LEU A O 1
ATOM 575 N N . ARG A 1 72 ? -16.141 7.179 14.683 1.00 89.62 72 ARG A N 1
ATOM 576 C CA . ARG A 1 72 ? -15.919 8.517 14.125 1.00 89.62 72 ARG A CA 1
ATOM 577 C C . ARG A 1 72 ? -14.746 8.523 13.146 1.00 89.62 72 ARG A C 1
ATOM 579 O O . ARG A 1 72 ? -14.875 9.098 12.064 1.00 89.62 72 ARG A O 1
ATOM 586 N N . SER A 1 73 ? -13.648 7.844 13.479 1.00 89.69 73 SER A N 1
ATOM 587 C CA . SER A 1 73 ? -12.472 7.715 12.609 1.00 89.69 73 SER A CA 1
ATOM 588 C C . SER A 1 73 ? -12.776 6.978 11.295 1.00 89.69 73 SER A C 1
ATOM 590 O O . SER A 1 73 ? -12.128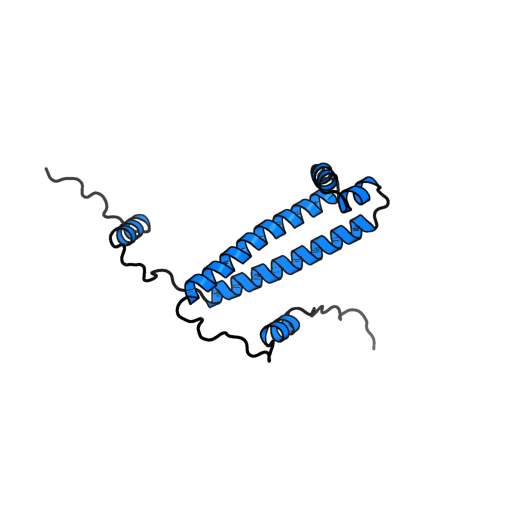 7.228 10.286 1.00 89.69 73 SER A O 1
ATOM 592 N N . LEU A 1 74 ? -13.816 6.138 11.246 1.00 87.31 74 LEU A N 1
ATOM 593 C CA . LEU A 1 74 ? -14.300 5.534 9.994 1.00 87.31 74 LEU A CA 1
ATOM 594 C C . LEU A 1 74 ? -14.947 6.530 9.022 1.00 87.31 74 LEU A C 1
ATOM 596 O O . LEU A 1 74 ? -15.005 6.261 7.825 1.00 87.31 74 LEU A O 1
ATOM 600 N N . ARG A 1 75 ? -15.482 7.649 9.519 1.00 87.19 75 ARG A N 1
ATOM 601 C CA . ARG A 1 75 ? -16.304 8.583 8.725 1.00 87.19 75 ARG A CA 1
ATOM 602 C C . ARG A 1 75 ? -15.615 9.913 8.461 1.00 87.19 75 ARG A C 1
ATOM 604 O O . ARG A 1 75 ? -15.983 10.609 7.518 1.00 87.19 75 ARG A O 1
ATOM 611 N N . THR A 1 76 ? -14.653 10.286 9.300 1.00 92.00 76 THR A N 1
ATOM 612 C CA . THR A 1 76 ? -14.011 11.598 9.254 1.00 92.00 76 THR A CA 1
ATOM 613 C C . THR A 1 76 ? -12.499 11.451 9.187 1.00 92.00 76 THR A C 1
ATOM 615 O O . THR A 1 76 ? -11.881 10.931 10.113 1.00 92.00 76 THR A O 1
ATOM 618 N N . TRP A 1 77 ? -11.905 11.977 8.111 1.00 88.38 77 TRP A N 1
ATOM 619 C CA . TRP A 1 77 ? -10.459 11.928 7.884 1.00 88.38 77 TRP A CA 1
ATOM 620 C C . TRP A 1 77 ? -9.654 12.599 9.003 1.00 88.38 77 TRP A C 1
ATOM 622 O O . TRP A 1 77 ? -8.677 12.033 9.469 1.00 88.38 77 TRP A O 1
ATOM 632 N N . GLU A 1 78 ? -10.086 13.766 9.485 1.00 93.19 78 GLU A N 1
ATOM 633 C CA . GLU A 1 78 ? -9.393 14.488 10.565 1.00 93.19 78 GLU A CA 1
ATOM 634 C C . GLU A 1 78 ? -9.312 13.649 11.853 1.00 93.19 78 GLU A C 1
ATOM 636 O O . GLU A 1 78 ? -8.268 13.584 12.494 1.00 93.19 78 GLU A O 1
ATOM 641 N N . ALA A 1 79 ? -10.398 12.951 12.206 1.00 90.38 79 ALA A N 1
ATOM 642 C CA . ALA A 1 79 ? -10.419 12.048 13.357 1.00 90.38 79 ALA A CA 1
ATOM 643 C C . ALA A 1 79 ? -9.553 10.805 13.110 1.00 90.38 79 ALA A C 1
ATOM 645 O O . ALA A 1 79 ? -8.867 10.338 14.012 1.00 90.38 79 ALA A O 1
ATOM 646 N N . PHE A 1 80 ? -9.554 10.279 11.884 1.00 92.00 80 PHE A N 1
ATOM 647 C CA . PHE A 1 80 ? -8.681 9.176 11.496 1.00 92.00 80 PHE A CA 1
ATOM 648 C C . PHE A 1 80 ? -7.201 9.532 11.626 1.00 92.00 80 PHE A C 1
ATOM 650 O O . PHE A 1 80 ? -6.454 8.781 12.244 1.00 92.00 80 PHE A O 1
ATOM 657 N N . GLU A 1 81 ? -6.792 10.684 11.101 1.00 93.62 81 GLU A N 1
ATOM 658 C CA . GLU A 1 81 ? -5.413 11.164 11.161 1.00 93.62 81 GLU A CA 1
ATOM 659 C C . GLU A 1 81 ? -4.964 11.434 12.601 1.00 93.62 81 GLU A C 1
ATOM 661 O O . GLU A 1 81 ? -3.866 11.032 12.984 1.00 93.62 81 GLU A O 1
ATOM 666 N N . GLU A 1 82 ? -5.812 12.059 13.421 1.00 93.25 82 GLU A N 1
ATOM 667 C CA . GLU A 1 82 ? -5.493 12.316 14.827 1.00 93.25 82 GLU A CA 1
ATOM 668 C C . GLU A 1 82 ? -5.343 11.008 15.614 1.00 93.25 82 GLU A C 1
ATOM 670 O O . GLU A 1 82 ? -4.343 10.798 16.301 1.00 93.25 82 GLU A O 1
ATOM 675 N N . ASN A 1 83 ? -6.288 10.081 15.449 1.00 91.12 83 ASN A N 1
ATOM 676 C CA . ASN A 1 83 ? -6.276 8.796 16.148 1.00 91.12 83 ASN A CA 1
ATOM 677 C C . ASN A 1 83 ? -5.162 7.868 15.653 1.00 91.12 83 ASN A C 1
ATOM 679 O O . ASN A 1 83 ? -4.662 7.045 16.418 1.00 91.12 83 ASN A O 1
ATOM 683 N N . ALA A 1 84 ? -4.737 8.020 14.398 1.00 92.94 84 ALA A N 1
ATOM 684 C CA . ALA A 1 84 ? -3.617 7.290 13.824 1.00 92.94 84 ALA A CA 1
ATOM 685 C C . ALA A 1 84 ? -2.250 7.755 14.338 1.00 92.94 84 ALA A C 1
ATOM 687 O O . ALA A 1 84 ? -1.259 7.106 14.028 1.00 92.94 84 ALA A O 1
ATOM 688 N N . LYS A 1 85 ? -2.152 8.835 15.124 1.00 93.00 85 LYS A N 1
ATOM 689 C CA . LYS A 1 85 ? -0.895 9.205 15.802 1.00 93.00 85 LYS A CA 1
ATOM 690 C C . LYS A 1 85 ? -0.584 8.285 16.981 1.00 93.00 85 LYS A C 1
ATOM 692 O O . LYS A 1 85 ? 0.581 8.132 17.348 1.00 93.00 85 LYS A O 1
ATOM 697 N N . ASP A 1 86 ? -1.605 7.663 17.564 1.00 92.31 86 ASP A N 1
ATOM 698 C CA . ASP A 1 86 ? -1.455 6.748 18.688 1.00 92.31 86 ASP A CA 1
ATOM 699 C C . ASP A 1 86 ? -1.210 5.315 18.199 1.00 92.31 86 ASP A C 1
ATOM 701 O O . ASP A 1 86 ? -2.105 4.646 17.684 1.00 92.31 86 ASP A O 1
ATOM 705 N N . ALA A 1 87 ? 0.011 4.820 18.418 1.00 90.81 87 ALA A N 1
ATOM 706 C CA . ALA A 1 87 ? 0.439 3.484 18.009 1.00 90.81 87 ALA A CA 1
ATOM 707 C C . ALA A 1 87 ? -0.351 2.332 18.654 1.00 90.81 87 ALA A C 1
ATOM 709 O O . ALA A 1 87 ? -0.281 1.202 18.170 1.00 90.81 87 ALA A O 1
ATOM 710 N N . THR A 1 88 ? -1.081 2.595 19.740 1.00 88.94 88 THR A N 1
ATOM 711 C CA . THR A 1 88 ? -1.908 1.589 20.416 1.00 88.94 88 THR A CA 1
ATOM 712 C C . THR A 1 88 ? -3.268 1.395 19.750 1.00 88.94 88 THR A C 1
ATOM 714 O O . THR A 1 88 ? -3.913 0.366 19.960 1.00 88.94 88 THR A O 1
ATOM 717 N N . ARG A 1 89 ? -3.701 2.355 18.925 1.00 87.81 89 ARG A N 1
ATOM 718 C CA . ARG A 1 89 ? -5.011 2.332 18.277 1.00 87.81 89 ARG A CA 1
ATOM 719 C C . ARG A 1 89 ? -4.984 1.585 16.950 1.00 87.81 89 ARG A C 1
ATOM 721 O O . ARG A 1 89 ? -3.975 1.508 16.247 1.00 87.81 89 ARG A O 1
ATOM 728 N N . THR A 1 90 ? -6.141 1.050 16.572 1.00 86.75 90 THR A N 1
ATOM 729 C CA . THR A 1 90 ? -6.314 0.328 15.301 1.00 86.75 90 THR A CA 1
ATOM 730 C C . THR A 1 90 ? -6.066 1.229 14.087 1.00 86.75 90 THR A C 1
ATOM 732 O O . THR A 1 90 ? -5.541 0.789 13.063 1.00 86.75 90 THR A O 1
ATOM 735 N N . GLU A 1 91 ? -6.362 2.516 14.240 1.00 91.75 91 GLU A N 1
ATOM 736 C CA . GLU A 1 91 ? -6.216 3.589 13.269 1.00 91.75 91 GLU A CA 1
ATOM 737 C C . GLU A 1 91 ? -4.763 3.773 12.831 1.00 91.75 91 GLU A C 1
ATOM 739 O O . GLU A 1 91 ? -4.513 3.974 11.646 1.00 91.75 91 GLU A O 1
ATOM 744 N N . TYR A 1 92 ? -3.797 3.590 13.737 1.00 93.12 92 TYR A N 1
ATOM 745 C CA . TYR A 1 92 ? -2.373 3.629 13.397 1.00 93.12 92 TYR A CA 1
ATOM 746 C C . TYR A 1 92 ? -1.998 2.536 12.393 1.00 93.12 92 TYR A C 1
ATOM 748 O O . TYR A 1 92 ? -1.293 2.775 11.412 1.00 93.12 92 TYR A O 1
ATOM 756 N N . THR A 1 93 ? -2.504 1.319 12.607 1.00 91.19 93 THR A N 1
ATOM 757 C CA . THR A 1 93 ? -2.240 0.193 11.702 1.00 91.19 93 THR A CA 1
ATOM 758 C C . THR A 1 93 ? -2.918 0.406 10.350 1.00 91.19 93 THR A C 1
ATOM 760 O O . THR A 1 93 ? -2.302 0.159 9.313 1.00 91.19 93 THR A O 1
ATOM 763 N N . ARG A 1 94 ? -4.157 0.914 10.347 1.00 92.31 94 ARG A N 1
ATOM 764 C CA . ARG A 1 94 ? -4.903 1.251 9.124 1.00 92.31 94 ARG A CA 1
ATOM 765 C C . ARG A 1 94 ? -4.191 2.335 8.312 1.00 92.31 94 ARG A C 1
ATOM 767 O O . ARG A 1 94 ? -4.035 2.177 7.105 1.00 92.31 94 ARG A O 1
ATOM 774 N N . MET A 1 95 ? -3.689 3.380 8.973 1.00 95.06 95 MET A N 1
ATOM 775 C CA . MET A 1 95 ? -2.932 4.452 8.325 1.00 95.06 95 MET A CA 1
ATOM 776 C C . MET A 1 95 ? -1.659 3.919 7.667 1.00 95.06 95 MET A C 1
ATOM 778 O O . MET A 1 95 ? -1.416 4.198 6.497 1.00 95.06 95 MET A O 1
ATOM 782 N N . LYS A 1 96 ? -0.893 3.069 8.362 1.00 95.31 96 LYS A N 1
ATOM 783 C CA . LYS A 1 96 ? 0.295 2.435 7.770 1.00 95.31 96 LYS A CA 1
ATOM 784 C C . LYS A 1 96 ? -0.023 1.626 6.518 1.00 95.31 96 LYS A C 1
ATOM 786 O O . LYS A 1 96 ? 0.703 1.717 5.535 1.00 95.31 96 LYS A O 1
ATOM 791 N N . ILE A 1 97 ? -1.102 0.844 6.538 1.00 94.00 97 ILE A N 1
ATOM 792 C CA . ILE A 1 97 ? -1.521 0.070 5.362 1.00 94.00 97 ILE A CA 1
ATOM 793 C C . ILE A 1 97 ? -1.896 1.018 4.215 1.00 94.00 97 ILE A C 1
ATOM 795 O O . ILE A 1 97 ? -1.467 0.798 3.086 1.00 94.00 97 ILE A O 1
ATOM 799 N N . ALA A 1 98 ? -2.635 2.096 4.495 1.00 93.38 98 ALA A N 1
ATOM 800 C CA . ALA A 1 98 ? -3.000 3.095 3.492 1.00 93.38 98 ALA A CA 1
ATOM 801 C C . ALA A 1 98 ? -1.770 3.798 2.883 1.00 93.38 98 ALA A C 1
ATOM 803 O O . ALA A 1 98 ? -1.713 4.010 1.670 1.00 93.38 98 ALA A O 1
ATOM 804 N N . GLU A 1 99 ? -0.758 4.113 3.694 1.00 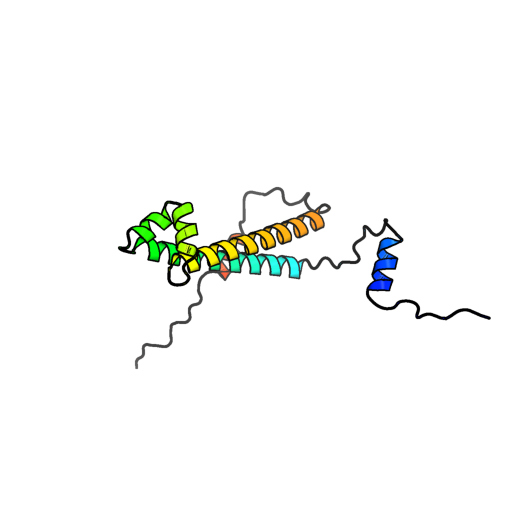95.56 99 GLU A N 1
ATOM 805 C CA . GLU A 1 99 ? 0.523 4.649 3.222 1.00 95.56 99 GLU A CA 1
ATOM 806 C C . GLU A 1 99 ? 1.278 3.636 2.353 1.00 95.56 99 GLU A C 1
ATOM 808 O O . GLU A 1 99 ? 1.743 3.981 1.266 1.00 95.56 99 GLU A O 1
ATOM 813 N N . GLU A 1 100 ? 1.346 2.370 2.770 1.00 95.94 100 GLU A N 1
ATOM 814 C CA . GLU A 1 100 ? 1.966 1.306 1.975 1.00 95.94 100 GLU A CA 1
ATOM 815 C C . GLU A 1 100 ? 1.255 1.093 0.630 1.00 95.94 100 GLU A C 1
ATOM 817 O O . GLU A 1 100 ? 1.924 0.911 -0.393 1.00 95.94 100 GLU A O 1
ATOM 822 N N . ILE A 1 101 ? -0.081 1.152 0.601 1.00 93.75 101 ILE A N 1
ATOM 823 C CA . ILE A 1 101 ? -0.872 1.116 -0.638 1.00 93.75 101 ILE A CA 1
ATOM 824 C C . ILE A 1 101 ? -0.511 2.312 -1.514 1.00 93.75 101 ILE A C 1
ATOM 826 O O . ILE A 1 101 ? -0.252 2.143 -2.704 1.00 93.75 101 ILE A O 1
ATOM 830 N N . ARG A 1 102 ? -0.447 3.518 -0.938 1.00 95.44 102 ARG A N 1
ATOM 831 C CA . ARG A 1 102 ? -0.106 4.740 -1.674 1.00 95.44 102 ARG A CA 1
ATOM 832 C C . ARG A 1 102 ? 1.271 4.642 -2.324 1.00 95.44 102 ARG A C 1
ATOM 834 O O . ARG A 1 102 ? 1.397 5.002 -3.493 1.00 95.44 102 ARG A O 1
ATOM 841 N N . GLU A 1 103 ? 2.286 4.169 -1.605 1.00 96.38 103 GLU A N 1
ATOM 842 C CA . GLU A 1 103 ? 3.625 3.988 -2.177 1.00 96.38 103 GLU A CA 1
ATOM 843 C C . GLU A 1 103 ? 3.644 2.876 -3.235 1.00 96.38 103 GLU A C 1
ATOM 845 O O . GLU A 1 103 ? 4.151 3.087 -4.336 1.00 96.38 103 GLU A O 1
ATOM 850 N N . THR A 1 104 ? 2.989 1.741 -2.977 1.00 91.88 104 THR A N 1
ATOM 851 C CA . THR A 1 104 ? 2.915 0.634 -3.949 1.00 91.88 104 THR A CA 1
ATOM 852 C C . THR A 1 104 ? 2.179 1.052 -5.232 1.00 91.88 104 THR A C 1
ATOM 854 O O . THR A 1 104 ? 2.595 0.686 -6.329 1.00 91.88 104 THR A O 1
ATOM 857 N N . LEU A 1 105 ? 1.132 1.880 -5.131 1.00 92.06 105 LEU A N 1
ATOM 858 C CA . LEU A 1 105 ? 0.421 2.448 -6.282 1.00 92.06 105 LEU A CA 1
ATOM 859 C C . LEU A 1 105 ? 1.291 3.411 -7.094 1.00 92.06 105 LEU A C 1
ATOM 861 O O . LEU A 1 105 ? 1.167 3.455 -8.320 1.00 92.06 105 LEU A O 1
ATOM 865 N N . LYS A 1 106 ? 2.161 4.196 -6.447 1.00 94.38 106 LYS A N 1
ATOM 866 C CA . LYS A 1 106 ? 3.121 5.042 -7.174 1.00 94.38 106 LYS A CA 1
ATOM 867 C C . LYS A 1 106 ? 4.095 4.182 -7.969 1.00 94.38 106 LYS A C 1
ATOM 869 O O . LYS A 1 106 ? 4.303 4.456 -9.151 1.00 94.38 106 LYS A O 1
ATOM 874 N N . ASP A 1 107 ? 4.638 3.139 -7.347 1.00 91.88 107 ASP A N 1
ATOM 875 C CA . ASP A 1 107 ? 5.551 2.203 -8.005 1.00 91.88 107 ASP A CA 1
ATOM 876 C C . ASP A 1 107 ? 4.868 1.474 -9.166 1.00 91.88 107 ASP A C 1
ATOM 878 O O . ASP A 1 107 ? 5.457 1.347 -10.241 1.00 91.88 107 ASP A O 1
ATOM 882 N N . TYR A 1 108 ? 3.608 1.068 -8.984 1.00 89.19 108 TYR A N 1
ATOM 883 C CA . TYR A 1 108 ? 2.779 0.463 -10.027 1.00 89.19 108 TYR A CA 1
ATOM 884 C C . TYR A 1 108 ? 2.598 1.395 -11.226 1.00 89.19 108 TYR A C 1
ATOM 886 O O . TYR A 1 108 ? 2.979 1.036 -12.339 1.00 89.19 108 TYR A O 1
ATOM 894 N N . ARG A 1 109 ? 2.120 2.628 -11.002 1.00 88.44 109 ARG A N 1
ATOM 895 C CA . ARG A 1 109 ? 1.924 3.624 -12.075 1.00 88.44 109 ARG A CA 1
ATOM 896 C C . ARG A 1 109 ? 3.223 3.947 -12.806 1.00 88.44 109 ARG A C 1
ATOM 898 O O . ARG A 1 109 ? 3.235 4.157 -14.017 1.00 88.44 109 ARG A O 1
ATOM 905 N N . LEU A 1 110 ? 4.338 3.998 -12.080 1.00 88.81 110 LEU A N 1
ATOM 906 C CA . LEU A 1 110 ? 5.647 4.242 -12.671 1.00 88.81 110 LEU A CA 1
ATOM 907 C C . LEU A 1 110 ? 6.133 3.045 -13.502 1.00 88.81 110 LEU A C 1
ATOM 909 O O . LEU A 1 110 ? 6.733 3.239 -14.559 1.00 88.81 110 LEU A O 1
ATOM 913 N N . ALA A 1 111 ? 5.892 1.817 -13.041 1.00 84.75 111 ALA A N 1
ATOM 914 C CA . ALA A 1 111 ? 6.204 0.603 -13.788 1.00 84.75 111 ALA A CA 1
ATOM 915 C C . ALA A 1 111 ? 5.356 0.487 -15.065 1.00 84.75 111 ALA A C 1
ATOM 917 O O . ALA A 1 111 ? 5.901 0.188 -16.126 1.00 84.75 111 ALA A O 1
ATOM 918 N N . GLU A 1 112 ? 4.062 0.793 -14.977 1.00 81.88 112 GLU A N 1
ATOM 919 C CA . GLU A 1 112 ? 3.132 0.841 -16.107 1.00 81.88 112 GLU A CA 1
ATOM 920 C C . GLU A 1 112 ? 3.581 1.864 -17.161 1.00 81.88 112 GLU A C 1
ATOM 922 O O . GLU A 1 112 ? 3.764 1.518 -18.327 1.00 81.88 112 GLU A O 1
ATOM 927 N N . LYS A 1 113 ? 3.873 3.104 -16.749 1.00 82.56 113 LYS A N 1
ATOM 928 C CA . LYS A 1 113 ? 4.340 4.158 -17.662 1.00 82.56 113 LYS A CA 1
ATOM 929 C C . LYS A 1 113 ? 5.628 3.774 -18.400 1.00 82.56 113 LYS A C 1
ATOM 931 O O . LYS A 1 113 ? 5.752 4.019 -19.596 1.00 82.56 113 LYS A O 1
ATOM 936 N N . ARG A 1 114 ? 6.579 3.137 -17.709 1.00 73.69 114 ARG A N 1
ATOM 937 C CA . ARG A 1 114 ? 7.829 2.654 -18.327 1.00 73.69 114 ARG A CA 1
ATOM 938 C C . ARG A 1 114 ? 7.580 1.582 -19.385 1.00 73.69 114 ARG A C 1
ATOM 940 O O . ARG A 1 114 ? 8.324 1.514 -20.361 1.00 73.69 114 ARG A O 1
ATOM 947 N N . LEU A 1 115 ? 6.564 0.740 -19.189 1.00 69.19 115 LEU A N 1
ATOM 948 C CA . LEU A 1 115 ? 6.161 -0.240 -20.191 1.00 69.19 115 LEU A CA 1
ATOM 949 C C . LEU A 1 115 ? 5.570 0.458 -21.420 1.00 69.19 115 LEU A C 1
ATOM 951 O O . LEU A 1 115 ? 5.983 0.129 -22.527 1.00 69.19 115 LEU A O 1
ATOM 955 N N . ASP A 1 116 ? 4.704 1.455 -21.241 1.00 64.44 116 ASP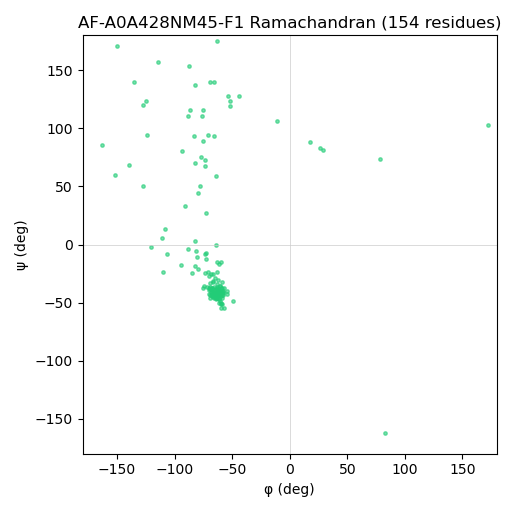 A N 1
ATOM 956 C CA . ASP A 1 116 ? 4.069 2.189 -22.347 1.00 64.44 116 ASP A CA 1
ATOM 957 C C . ASP A 1 116 ? 5.075 3.004 -23.187 1.00 64.44 116 ASP A C 1
ATOM 959 O O . ASP A 1 116 ? 5.128 2.879 -24.411 1.00 64.44 116 ASP A O 1
ATOM 963 N N . GLU A 1 117 ? 5.985 3.741 -22.538 1.00 61.84 117 GLU A N 1
ATOM 964 C CA . GLU A 1 117 ? 7.057 4.498 -23.211 1.00 61.84 117 GLU A CA 1
ATOM 965 C C . GLU A 1 117 ? 7.988 3.586 -24.024 1.00 61.84 117 GLU A C 1
ATOM 967 O O . GLU A 1 117 ? 8.420 3.927 -25.126 1.00 61.84 117 GLU A O 1
ATOM 972 N N . SER A 1 118 ? 8.249 2.378 -23.519 1.00 56.84 118 SER A N 1
ATOM 973 C CA . SER A 1 118 ? 9.038 1.371 -24.231 1.00 56.84 118 SER A CA 1
ATOM 974 C C . SER A 1 118 ? 8.296 0.727 -25.413 1.00 56.84 118 SER A C 1
ATOM 976 O O . SER A 1 118 ? 8.917 0.026 -26.218 1.00 56.84 118 SER A O 1
ATOM 978 N N . ASN A 1 119 ? 6.980 0.940 -25.522 1.00 52.66 119 ASN A N 1
ATOM 979 C CA . ASN A 1 119 ? 6.093 0.330 -26.512 1.00 52.66 119 ASN A CA 1
ATOM 980 C C . ASN A 1 119 ? 5.562 1.319 -27.563 1.00 52.66 119 ASN A C 1
ATOM 982 O O . ASN A 1 119 ? 4.770 0.927 -28.420 1.00 52.66 119 ASN A O 1
ATOM 986 N N . HIS A 1 120 ? 6.031 2.573 -27.566 1.00 46.22 120 HIS A N 1
ATOM 987 C CA . HIS A 1 120 ? 5.549 3.631 -28.467 1.00 46.22 120 HIS A CA 1
ATOM 988 C C . HIS A 1 120 ? 5.816 3.386 -29.974 1.00 46.22 120 HIS A C 1
ATOM 990 O O . HIS A 1 120 ? 5.408 4.185 -30.812 1.00 46.22 120 HIS A O 1
ATOM 996 N N . ARG A 1 121 ? 6.452 2.268 -30.360 1.00 44.66 121 ARG A N 1
ATOM 997 C CA . ARG A 1 121 ? 6.527 1.809 -31.763 1.00 44.66 121 ARG A CA 1
ATOM 998 C C . ARG A 1 121 ? 5.656 0.586 -32.098 1.00 44.66 121 ARG A C 1
ATOM 1000 O O . ARG A 1 121 ? 5.491 0.318 -33.281 1.00 44.66 121 ARG A O 1
ATOM 1007 N N . ASP A 1 122 ? 5.029 -0.074 -31.119 1.00 46.19 122 ASP A N 1
ATOM 1008 C CA . ASP A 1 122 ? 4.316 -1.352 -31.329 1.00 46.19 122 ASP A CA 1
ATOM 1009 C C . ASP A 1 122 ? 2.810 -1.332 -30.975 1.00 46.19 122 ASP A C 1
ATOM 1011 O O . ASP A 1 122 ? 2.094 -2.304 -31.219 1.00 46.19 122 ASP A O 1
ATOM 1015 N N . LEU A 1 123 ? 2.261 -0.221 -30.471 1.00 40.16 123 LEU A N 1
ATOM 1016 C CA . LEU A 1 123 ? 0.854 -0.140 -30.034 1.00 40.16 123 LEU A CA 1
ATOM 1017 C C . LEU A 1 123 ? -0.154 0.315 -31.109 1.00 40.16 123 LEU A C 1
ATOM 1019 O O . LEU A 1 123 ? -1.185 0.905 -30.794 1.00 40.16 123 LEU A O 1
ATOM 1023 N N . VAL A 1 124 ? 0.070 -0.034 -32.381 1.00 41.72 124 VAL A N 1
ATOM 1024 C CA . VAL A 1 124 ? -1.017 -0.033 -33.390 1.00 41.72 124 VAL A CA 1
ATOM 1025 C C . VAL A 1 124 ? -1.885 -1.305 -33.286 1.00 41.72 124 VAL A C 1
ATOM 1027 O O . VAL A 1 124 ? -2.976 -1.356 -33.848 1.00 41.72 124 VAL A O 1
ATOM 1030 N N . ALA A 1 125 ? -1.481 -2.319 -32.509 1.00 37.47 125 ALA A N 1
ATOM 1031 C CA . ALA A 1 125 ? -2.126 -3.638 -32.521 1.00 37.47 125 ALA A CA 1
ATOM 1032 C C . ALA A 1 125 ? -2.980 -4.015 -31.291 1.00 37.47 125 ALA A C 1
ATOM 1034 O O . ALA A 1 125 ? -3.357 -5.176 -31.168 1.00 37.47 125 ALA A O 1
ATOM 1035 N N . VAL A 1 126 ? -3.339 -3.089 -30.393 1.00 40.84 126 VAL A N 1
ATOM 1036 C CA . VAL A 1 126 ? -4.261 -3.414 -29.275 1.00 40.84 126 VAL A CA 1
ATOM 1037 C C . VAL A 1 126 ? -5.439 -2.446 -29.216 1.00 40.84 126 VAL A C 1
ATOM 1039 O O . VAL A 1 126 ? -5.807 -1.901 -28.179 1.00 40.84 126 VAL A O 1
ATOM 1042 N N . ARG A 1 127 ? -6.096 -2.246 -30.361 1.00 36.53 127 ARG A N 1
ATOM 1043 C CA . ARG A 1 127 ? -7.511 -1.864 -30.346 1.00 36.53 127 ARG A CA 1
ATOM 1044 C C . ARG A 1 127 ? -8.295 -3.141 -30.027 1.00 36.53 127 ARG A C 1
ATOM 1046 O O . ARG A 1 127 ? -8.287 -4.071 -30.827 1.00 36.53 127 ARG A O 1
ATOM 1053 N N . ARG A 1 128 ? -8.892 -3.204 -28.830 1.00 46.12 128 ARG A N 1
ATOM 1054 C CA . ARG A 1 128 ? -9.663 -4.355 -28.320 1.00 46.12 128 ARG A CA 1
ATOM 1055 C C . ARG A 1 128 ? -10.617 -4.921 -29.388 1.00 46.12 128 ARG A C 1
ATOM 1057 O O . ARG A 1 128 ? -11.469 -4.165 -29.857 1.00 46.12 128 ARG A O 1
ATOM 1064 N N . PRO A 1 129 ? -10.605 -6.231 -29.682 1.00 36.62 129 PRO A N 1
ATOM 1065 C CA . PRO A 1 129 ? -11.838 -6.955 -29.914 1.00 36.62 129 PRO A CA 1
ATOM 1066 C C . PRO A 1 129 ? -12.429 -7.341 -28.552 1.00 36.62 129 PRO A C 1
ATOM 1068 O O . PRO A 1 129 ? -11.716 -7.732 -27.632 1.00 36.62 129 PRO A O 1
ATOM 1071 N N . ALA A 1 13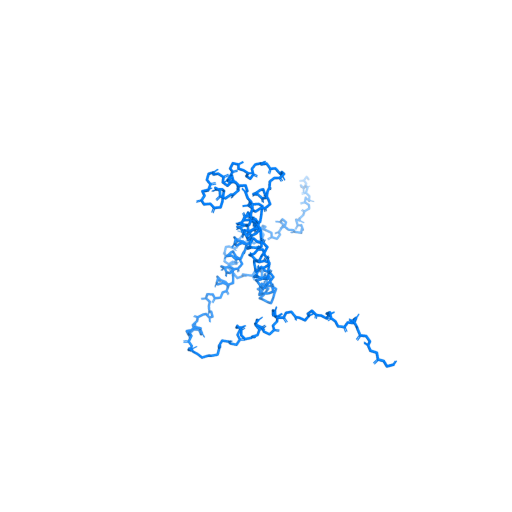0 ? -13.739 -7.179 -28.417 1.00 47.56 130 ALA A N 1
ATOM 1072 C CA . ALA A 1 130 ? -14.509 -7.376 -27.193 1.00 47.56 130 ALA A CA 1
ATOM 1073 C C . ALA A 1 130 ? -14.685 -8.853 -26.783 1.00 47.56 130 ALA A C 1
ATOM 1075 O O . ALA A 1 130 ? -15.652 -9.175 -26.108 1.00 47.56 130 ALA A O 1
ATOM 1076 N N . ASP A 1 131 ? -13.765 -9.739 -27.153 1.00 46.44 131 ASP A N 1
ATOM 1077 C CA . ASP A 1 131 ? -13.845 -11.154 -26.819 1.00 46.44 131 ASP A CA 1
ATOM 1078 C C . ASP A 1 131 ? -12.490 -11.649 -26.333 1.00 46.44 131 ASP A C 1
ATOM 1080 O O . ASP A 1 131 ? -11.441 -11.348 -26.903 1.00 46.44 131 ASP A O 1
ATOM 1084 N N . THR A 1 132 ? -12.535 -12.494 -25.310 1.00 48.44 132 THR A N 1
ATOM 1085 C CA . THR A 1 132 ? -11.405 -13.200 -24.693 1.00 48.44 132 THR A CA 1
ATOM 1086 C C . THR A 1 132 ? -10.546 -12.377 -23.736 1.00 48.44 132 THR A C 1
ATOM 1088 O O . THR A 1 132 ? -9.371 -12.084 -23.947 1.00 48.44 132 THR A O 1
ATOM 1091 N N . ASP A 1 133 ? -11.148 -12.140 -22.576 1.00 53.88 133 ASP A N 1
ATOM 1092 C CA . ASP A 1 133 ? -10.507 -11.838 -21.301 1.00 53.88 133 ASP A CA 1
ATOM 1093 C C . ASP A 1 133 ? -9.657 -13.032 -20.790 1.00 53.88 133 ASP A C 1
ATOM 1095 O O . ASP A 1 133 ? -9.900 -13.633 -19.743 1.00 53.88 133 ASP A O 1
ATOM 1099 N N . LEU A 1 134 ? -8.676 -13.449 -21.601 1.00 50.19 134 LEU A N 1
ATOM 1100 C CA . LEU A 1 134 ? -7.760 -14.560 -21.314 1.00 50.19 134 LEU A CA 1
ATOM 1101 C C . LEU A 1 134 ? -6.840 -14.234 -20.140 1.00 50.19 134 LEU A C 1
ATOM 1103 O O . LEU A 1 134 ? -6.474 -15.128 -19.382 1.00 50.19 134 LEU A O 1
ATOM 1107 N N . LEU A 1 135 ? -6.494 -12.954 -19.983 1.00 45.97 135 LEU A N 1
ATOM 1108 C CA . LEU A 1 135 ? -5.698 -12.466 -18.865 1.00 45.97 135 LEU A CA 1
ATOM 1109 C C . LEU A 1 135 ? -6.485 -12.526 -17.558 1.00 45.97 135 LEU A C 1
ATOM 1111 O O . LEU A 1 135 ? -5.958 -13.082 -16.601 1.00 45.97 135 LEU A O 1
ATOM 1115 N N . SER A 1 136 ? -7.747 -12.082 -17.508 1.00 47.75 136 SER A N 1
ATOM 1116 C CA . SER A 1 136 ? -8.511 -12.220 -16.260 1.00 47.75 136 SER A CA 1
ATOM 1117 C C . SER A 1 136 ? -8.843 -13.672 -15.945 1.00 47.75 136 SER A C 1
ATOM 1119 O O . SER A 1 136 ? -8.822 -14.038 -14.776 1.00 47.75 136 SER A O 1
ATOM 1121 N N . ARG A 1 137 ? -9.064 -14.535 -16.948 1.00 48.41 137 ARG A N 1
ATOM 1122 C CA . ARG A 1 137 ? -9.262 -15.977 -16.714 1.00 48.41 137 ARG A CA 1
ATOM 1123 C C . ARG A 1 137 ? -7.994 -16.652 -16.174 1.00 48.41 137 ARG A C 1
ATOM 1125 O O . ARG A 1 137 ? -8.065 -17.409 -15.214 1.00 48.41 137 ARG A O 1
ATOM 1132 N N . PHE A 1 138 ? -6.828 -16.319 -16.730 1.00 51.62 138 PHE A N 1
ATOM 1133 C CA . PHE A 1 138 ? -5.533 -16.814 -16.253 1.00 51.62 138 PHE A CA 1
ATOM 1134 C C . PHE A 1 138 ? -5.176 -16.285 -14.854 1.00 51.62 138 PHE A C 1
ATOM 1136 O O . PHE A 1 138 ? -4.636 -17.022 -14.029 1.00 51.62 138 PHE A O 1
ATOM 1143 N N . LEU A 1 139 ? -5.503 -15.024 -14.560 1.00 47.34 139 LEU A N 1
ATOM 1144 C CA . LEU A 1 139 ? -5.311 -14.429 -13.237 1.00 47.34 139 LEU A CA 1
ATOM 1145 C C . LEU A 1 139 ? -6.290 -15.013 -12.204 1.00 47.34 139 LEU A C 1
ATOM 1147 O O . LEU A 1 139 ? -5.876 -15.292 -11.082 1.00 47.34 139 LEU A O 1
ATOM 1151 N N . GLN A 1 140 ? -7.544 -15.293 -12.580 1.00 53.34 140 GLN A N 1
ATOM 1152 C CA . GLN A 1 140 ? -8.521 -15.998 -11.735 1.00 53.34 140 GLN A CA 1
ATOM 1153 C C . GLN A 1 140 ? -8.068 -17.424 -11.388 1.00 53.34 140 GLN A C 1
ATOM 1155 O O . GLN A 1 140 ? -8.153 -17.817 -10.224 1.00 53.34 140 GLN A O 1
ATOM 1160 N N . ASP A 1 141 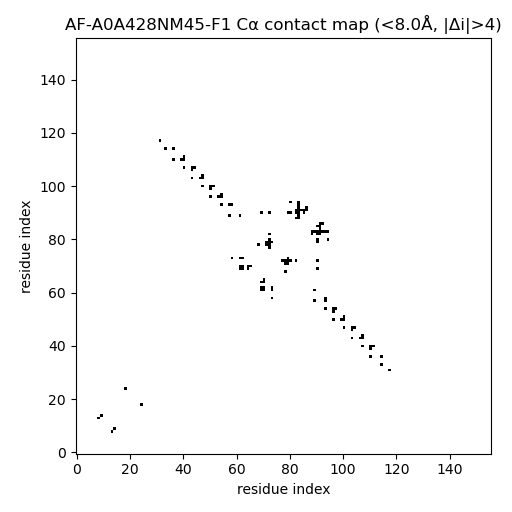? -7.518 -18.167 -12.354 1.00 54.91 141 ASP A N 1
ATOM 1161 C CA . ASP A 1 141 ? -6.979 -19.516 -12.125 1.00 54.91 141 ASP A CA 1
ATOM 1162 C C . ASP A 1 141 ? -5.761 -19.511 -11.178 1.00 54.91 141 ASP A C 1
ATOM 1164 O O . ASP A 1 141 ? -5.529 -20.479 -10.450 1.00 54.91 141 ASP A O 1
ATOM 1168 N N . CYS A 1 142 ? -4.987 -18.420 -11.155 1.00 53.59 142 CYS A N 1
ATOM 1169 C CA . CYS A 1 142 ? -3.814 -18.277 -10.289 1.00 53.59 142 CYS A CA 1
ATOM 1170 C C . CYS A 1 142 ? -4.141 -17.768 -8.870 1.00 53.59 142 CYS A C 1
ATOM 1172 O O . CYS A 1 142 ? -3.364 -18.037 -7.952 1.00 53.59 142 CYS A O 1
ATOM 1174 N N . TRP A 1 143 ? -5.255 -17.049 -8.668 1.00 47.22 143 TRP A N 1
ATOM 1175 C CA . TRP A 1 143 ? -5.563 -16.383 -7.389 1.00 47.22 143 TRP A CA 1
ATOM 1176 C C . TRP A 1 143 ? -6.447 -17.181 -6.417 1.00 47.22 143 TRP A C 1
ATOM 1178 O O . TRP A 1 143 ? -6.441 -16.888 -5.219 1.00 47.22 143 TRP A O 1
ATOM 1188 N N . ILE A 1 144 ? -7.176 -18.210 -6.860 1.00 43.81 144 ILE A N 1
ATOM 1189 C CA . ILE A 1 144 ? -8.055 -18.982 -5.965 1.00 43.81 144 ILE A CA 1
ATOM 1190 C C . ILE A 1 144 ? -7.245 -20.050 -5.206 1.00 43.81 144 ILE A C 1
ATOM 1192 O O . ILE A 1 144 ? -7.025 -21.161 -5.681 1.00 43.81 144 ILE A O 1
ATOM 1196 N N . PHE A 1 145 ? -6.797 -19.690 -4.000 1.00 41.69 145 PHE A N 1
ATOM 1197 C CA . PHE A 1 145 ? -6.592 -20.553 -2.827 1.00 41.69 145 PHE A CA 1
ATOM 1198 C C . PHE A 1 145 ? -6.522 -22.079 -3.078 1.00 41.69 145 PHE A C 1
ATOM 1200 O O . PHE A 1 145 ? -7.491 -22.804 -2.853 1.00 41.69 145 PHE A O 1
ATOM 1207 N N . LYS A 1 146 ? -5.330 -22.623 -3.359 1.00 42.94 146 LYS A N 1
ATOM 1208 C CA . LYS A 1 146 ? -5.009 -24.004 -2.945 1.00 42.94 146 LYS A CA 1
ATOM 1209 C C . LYS A 1 146 ? -4.557 -24.001 -1.488 1.00 42.94 146 LYS A C 1
ATOM 1211 O O . LYS A 1 146 ? -3.393 -24.222 -1.166 1.00 42.94 146 LYS A O 1
ATOM 1216 N N . VAL A 1 147 ? -5.512 -23.741 -0.601 1.00 42.69 147 VAL A N 1
ATOM 1217 C CA . VAL A 1 147 ? -5.386 -24.060 0.819 1.00 42.69 147 VAL A CA 1
ATOM 1218 C C . VAL A 1 147 ? -5.471 -25.579 0.935 1.00 42.69 147 VAL A C 1
ATOM 1220 O O . VAL A 1 147 ? -6.553 -26.152 0.992 1.00 42.69 147 VAL A O 1
ATOM 1223 N N . GLN A 1 148 ? -4.322 -26.254 0.944 1.00 44.31 148 GLN A N 1
ATOM 1224 C CA . GLN A 1 148 ? -4.232 -27.641 1.398 1.00 44.31 148 GLN A CA 1
ATOM 1225 C C . GLN A 1 148 ? -4.353 -27.685 2.931 1.00 44.31 148 GLN A C 1
ATOM 1227 O O . GLN A 1 148 ? -3.410 -28.028 3.632 1.00 44.31 148 GLN A O 1
ATOM 1232 N N . PHE A 1 149 ? -5.530 -27.352 3.465 1.00 41.50 149 PHE A N 1
ATOM 1233 C CA . PHE A 1 149 ? -5.973 -27.900 4.747 1.00 41.50 149 PHE A CA 1
ATOM 1234 C C . PHE A 1 149 ? -6.813 -29.135 4.438 1.00 41.50 149 PHE A C 1
ATOM 1236 O O . PHE A 1 149 ? -8.037 -29.096 4.373 1.00 41.50 149 PHE A O 1
ATOM 1243 N N . THR A 1 150 ? -6.141 -30.251 4.170 1.00 42.56 150 THR A N 1
ATOM 1244 C CA . THR A 1 150 ? -6.780 -31.574 4.196 1.00 42.56 150 THR A CA 1
ATOM 1245 C C . THR A 1 150 ? -5.749 -32.636 4.553 1.00 42.56 150 THR A C 1
ATOM 1247 O O . THR A 1 150 ? -5.477 -33.567 3.808 1.00 42.56 150 THR A O 1
ATOM 1250 N N . GLN A 1 151 ? -5.155 -32.482 5.734 1.00 44.69 151 GLN A N 1
ATOM 1251 C CA . GLN A 1 151 ? -4.637 -33.612 6.502 1.00 44.69 151 GLN A CA 1
ATOM 1252 C C . GLN A 1 151 ? -4.964 -33.395 7.984 1.00 44.69 151 GLN A C 1
ATOM 1254 O O . GLN A 1 151 ? -4.100 -33.126 8.805 1.00 44.69 151 GLN A O 1
ATOM 1259 N N . ALA A 1 152 ? -6.258 -33.462 8.303 1.00 47.66 152 ALA A N 1
ATOM 1260 C CA . ALA A 1 152 ? -6.759 -33.746 9.647 1.00 47.66 152 ALA A CA 1
ATOM 1261 C C . ALA A 1 152 ? -8.244 -34.152 9.570 1.00 47.66 152 ALA A C 1
ATOM 1263 O O . ALA A 1 152 ? -9.113 -33.294 9.677 1.00 47.66 152 ALA A O 1
ATOM 1264 N N . ALA A 1 153 ? -8.508 -35.443 9.319 1.00 38.97 153 ALA A N 1
ATOM 1265 C CA . ALA A 1 153 ? -9.627 -36.242 9.856 1.00 38.97 153 ALA A CA 1
ATOM 1266 C C . ALA A 1 153 ? -9.678 -37.627 9.162 1.00 38.97 153 ALA A C 1
ATOM 1268 O O . ALA A 1 153 ? -10.108 -37.744 8.017 1.00 38.97 153 ALA A O 1
ATOM 1269 N N . SER A 1 154 ? -9.197 -38.654 9.872 1.00 41.81 154 SER A N 1
ATOM 1270 C CA . SER A 1 154 ? -9.282 -40.115 9.617 1.00 41.81 154 SER A CA 1
ATOM 1271 C C . SER A 1 154 ? -10.759 -40.619 9.640 1.00 41.81 154 SER A C 1
ATOM 1273 O O . SER A 1 154 ? -11.593 -39.793 10.013 1.00 41.81 154 SER A O 1
ATOM 1275 N N . PRO A 1 155 ? -11.158 -41.897 9.344 1.00 52.50 155 PRO A N 1
ATOM 1276 C CA . PRO A 1 155 ? -10.480 -43.167 9.694 1.00 52.50 155 PRO A CA 1
ATOM 1277 C C . PRO A 1 155 ? -10.661 -44.381 8.733 1.00 52.50 155 PRO A C 1
ATOM 1279 O O . PRO A 1 155 ? -11.526 -44.401 7.862 1.00 52.50 155 PRO A O 1
ATOM 1282 N N . THR A 1 156 ? -9.885 -45.441 8.983 1.00 42.00 156 THR A N 1
ATOM 1283 C CA . THR A 1 156 ? -10.322 -46.854 8.912 1.00 42.00 156 THR A CA 1
ATOM 1284 C C . THR A 1 156 ? -9.624 -47.616 10.020 1.00 42.00 156 THR A C 1
ATOM 1286 O O . THR A 1 156 ? -8.429 -47.310 10.240 1.00 42.00 156 THR A O 1
#

Radius of gyration: 25.86 Å; Cα contacts (8 Å, |Δi|>4): 70; chains: 1; bounding box: 77×64×54 Å

Solvent-accessible surface area (backbone atoms only — not comparable to full-atom values): 9706 Å² total; per-residue (Å²): 141,79,78,82,89,72,71,83,66,72,63,69,69,40,53,51,52,58,55,69,73,43,82,83,62,77,71,62,89,62,77,83,52,57,74,58,53,53,52,48,50,54,50,43,51,55,48,46,56,51,50,50,54,52,44,54,52,51,51,53,53,42,70,70,47,87,48,67,68,53,51,42,29,75,76,33,68,69,50,27,59,59,46,30,70,39,82,89,38,71,41,21,58,49,48,51,49,53,51,52,46,53,53,48,50,51,54,43,54,52,54,52,51,54,53,51,69,74,35,78,87,64,74,85,77,73,75,81,69,100,69,80,67,56,65,59,53,56,50,52,71,72,65,66,77,86,73,84,84,79,87,85,83,85,92,134

Foldseek 3Di:
DDDDPPDDDDDDVNVVVVCVVDVPVPPDPPDPVVVVLVVVLVVLVVVLVVLVVVLVVLLVVLVPDPDPLSVVLSPDVVSLVVQLVDPVDSSVVNVVSVVVSVVSVVVNVVSVVVVVVVCVPPPPPPPDDPDDPVVVVVVVVVPPDPPPPPDDDDDD